Protein AF-A0A2I1F942-F1 (afdb_monomer)

Mean predicted aligned error: 14.51 Å

Radius of gyration: 28.37 Å; Cα contacts (8 Å, |Δi|>4): 87; chains: 1; bounding box: 65×57×63 Å

Sequence (140 aa):
MYGRKSKKFQWTVTRRQITLLALKSRLRTCFTFPDGTEDKHIVINREFGNDKEIICLADDEDLASVIWTQGFKVDLPIVVDTSQQPFSSWTFSQINTLFGLTADSYIDLPRFEGELAKTTNYEKILEHILDTMLIFCAIG

Secondary structure (DSSP, 8-state):
--S-----------TTT--HHHHHHHHHHHS-PPTT--GGGEEEEEEETTTTEEEE--SHHHHHHHHHHT-S-----EEEEE----GGG--HHHHHHHHT---SSGGGSPP---PPP-THHHHHHHHHHHHHHHHHHH--

Organism: NCBI:txid588596

Foldseek 3Di:
DDDDDDDDDDDDDDPVGQWLVVVLVVVVVVDPDPPPQDSVQWWKWFQDDPVRDTHTPPTSVSRSVQCVVPPDDDDTPIDIGGDDDPPVPDDPVSVCVVVVNPAPDPVRDDDDPDDDDPCVVVVVVVVVVVVVVVVVVVVD

Structure (mmCIF, N/CA/C/O backbone):
data_AF-A0A2I1F942-F1
#
_entry.id   AF-A0A2I1F942-F1
#
loop_
_atom_site.group_PDB
_atom_site.id
_atom_site.type_symbol
_atom_site.label_atom_id
_atom_site.label_alt_id
_atom_site.label_comp_id
_atom_site.label_asym_id
_atom_site.label_entity_id
_atom_site.label_seq_id
_atom_site.pdbx_PDB_ins_code
_atom_site.Cartn_x
_atom_site.Cartn_y
_atom_site.Cartn_z
_atom_site.occupancy
_atom_site.B_iso_or_equiv
_atom_site.auth_seq_id
_atom_site.auth_comp_id
_atom_site.auth_asym_id
_atom_site.auth_atom_id
_atom_site.pdbx_PDB_model_num
ATOM 1 N N . MET A 1 1 ? -1.065 -3.316 -11.233 1.00 44.72 1 MET A N 1
ATOM 2 C CA . MET A 1 1 ? -1.691 -2.019 -11.589 1.00 44.72 1 MET A CA 1
ATOM 3 C C . MET A 1 1 ? -1.575 -1.065 -10.410 1.00 44.72 1 MET A C 1
ATOM 5 O O . MET A 1 1 ? -2.278 -1.261 -9.420 1.00 44.72 1 MET A O 1
ATOM 9 N N . TYR A 1 2 ? -0.658 -0.101 -10.511 1.00 50.22 2 TYR A N 1
ATOM 10 C CA . TYR A 1 2 ? -0.448 0.969 -9.531 1.00 50.22 2 TYR A CA 1
ATOM 11 C C . TYR A 1 2 ? -1.500 2.075 -9.718 1.00 50.22 2 TYR A C 1
ATOM 13 O O . TYR A 1 2 ? -1.848 2.397 -10.850 1.00 50.22 2 TYR A O 1
ATOM 21 N N . GLY A 1 3 ? -2.040 2.610 -8.619 1.00 60.09 3 GLY A N 1
ATOM 22 C CA . GLY A 1 3 ? -3.082 3.646 -8.621 1.00 60.09 3 GLY A CA 1
ATOM 23 C C . GLY A 1 3 ? -3.967 3.590 -7.370 1.00 60.09 3 GLY A C 1
ATOM 24 O O . GLY A 1 3 ? -4.091 2.532 -6.749 1.00 60.09 3 GLY A O 1
ATOM 25 N N . ARG A 1 4 ? -4.587 4.720 -6.991 1.00 71.00 4 ARG A N 1
ATOM 26 C CA . ARG A 1 4 ? -5.497 4.797 -5.831 1.00 71.00 4 ARG A CA 1
ATOM 27 C C . ARG A 1 4 ? -6.715 3.906 -6.086 1.00 71.00 4 ARG A C 1
ATOM 29 O O . ARG A 1 4 ? -7.461 4.126 -7.036 1.00 71.00 4 ARG A O 1
ATOM 36 N N . LYS A 1 5 ? -6.924 2.905 -5.229 1.00 76.62 5 LYS A N 1
ATOM 37 C CA . LYS A 1 5 ? -8.103 2.029 -5.252 1.00 76.62 5 LYS A CA 1
ATOM 38 C C . LYS A 1 5 ? -8.959 2.307 -4.027 1.00 76.62 5 LYS A C 1
ATOM 40 O O . LYS A 1 5 ? -8.431 2.493 -2.936 1.00 76.62 5 LYS A O 1
ATOM 45 N N . SER A 1 6 ? -10.275 2.309 -4.198 1.00 79.25 6 SER A N 1
ATOM 46 C CA . SER A 1 6 ? -11.230 2.468 -3.104 1.00 79.25 6 SER A CA 1
ATOM 47 C C . SER A 1 6 ? -12.140 1.246 -3.018 1.00 79.25 6 SER A C 1
ATOM 49 O O . SER A 1 6 ? -12.536 0.664 -4.028 1.00 79.25 6 SER A O 1
ATOM 51 N N . LYS A 1 7 ? -12.454 0.827 -1.791 1.00 83.31 7 LYS A N 1
ATOM 52 C CA . LYS A 1 7 ? -13.414 -0.245 -1.520 1.00 83.31 7 LYS A CA 1
ATOM 53 C C . LYS A 1 7 ? -14.094 0.024 -0.190 1.00 83.31 7 LYS A C 1
ATOM 55 O O . LYS A 1 7 ? -13.439 0.408 0.774 1.00 83.31 7 LYS A O 1
ATOM 60 N N . LYS A 1 8 ? -15.406 -0.193 -0.142 1.00 85.19 8 LYS A N 1
ATOM 61 C CA . LYS A 1 8 ? -16.170 -0.163 1.107 1.00 85.19 8 LYS A CA 1
ATOM 62 C C . LYS A 1 8 ? -16.135 -1.549 1.736 1.00 85.19 8 LYS A C 1
ATOM 64 O O . LYS A 1 8 ? -16.272 -2.550 1.034 1.00 85.19 8 LYS A O 1
ATOM 69 N N . PHE A 1 9 ? -15.959 -1.606 3.046 1.00 84.12 9 PHE A N 1
ATOM 70 C CA . PHE A 1 9 ? -16.014 -2.849 3.801 1.00 84.12 9 PHE A CA 1
ATOM 71 C C . PHE A 1 9 ? -16.676 -2.608 5.151 1.00 84.12 9 PHE A C 1
ATOM 73 O O . PHE A 1 9 ? -16.783 -1.476 5.613 1.00 84.12 9 PHE A O 1
ATOM 80 N N . GLN A 1 10 ? -17.119 -3.694 5.772 1.00 85.19 10 GLN A N 1
ATOM 81 C CA . GLN A 1 10 ? -17.584 -3.693 7.150 1.00 85.19 10 GLN A CA 1
ATOM 82 C C . GLN A 1 10 ? -16.641 -4.542 7.995 1.00 85.19 10 GLN A C 1
ATOM 84 O O . GLN A 1 10 ? -16.149 -5.593 7.552 1.00 85.19 10 GLN A O 1
ATOM 89 N N . TRP A 1 11 ? -16.383 -4.061 9.204 1.00 85.25 11 TRP A N 1
ATOM 90 C CA . TRP A 1 11 ? -15.549 -4.722 10.191 1.00 85.25 11 TRP A CA 1
ATOM 91 C C . TRP A 1 11 ? -16.211 -4.589 11.557 1.00 85.25 11 TRP A C 1
ATOM 93 O O . TRP A 1 11 ? -16.436 -3.484 12.043 1.00 85.25 11 TRP A O 1
ATOM 103 N N . THR A 1 12 ? -16.577 -5.727 12.137 1.00 85.12 12 THR A N 1
ATOM 104 C CA . THR A 1 12 ? -17.171 -5.803 13.470 1.00 85.12 12 THR A CA 1
ATOM 105 C C . THR A 1 12 ? -16.077 -6.143 14.462 1.00 85.12 12 THR A C 1
ATOM 107 O O . THR A 1 12 ? -15.334 -7.102 14.262 1.00 85.12 12 THR A O 1
ATOM 110 N N . VAL A 1 13 ? -15.991 -5.359 15.530 1.00 81.69 13 VAL A N 1
ATOM 111 C CA . VAL A 1 13 ? -14.949 -5.476 16.547 1.00 81.69 13 VAL A CA 1
ATOM 112 C C . VAL A 1 13 ? -15.538 -5.348 17.939 1.00 81.69 13 VAL A C 1
ATOM 114 O O . VAL A 1 13 ? -16.528 -4.650 18.151 1.00 81.69 13 VAL A O 1
ATOM 117 N N . THR A 1 14 ? -14.904 -6.011 18.900 1.00 81.69 14 THR A N 1
ATOM 118 C CA . THR A 1 14 ? -15.161 -5.795 20.325 1.00 81.69 14 THR A CA 1
ATOM 119 C C . THR A 1 14 ? -14.022 -4.984 20.933 1.00 81.69 14 THR A C 1
ATOM 121 O O . THR A 1 14 ? -12.912 -4.970 20.404 1.00 81.69 14 THR A O 1
ATOM 124 N N . ARG A 1 15 ? -14.258 -4.342 22.083 1.00 71.62 15 ARG A N 1
ATOM 125 C CA . ARG A 1 15 ? -13.259 -3.489 22.754 1.00 71.62 15 ARG A CA 1
ATOM 126 C C . ARG A 1 15 ? -11.921 -4.168 23.041 1.00 71.62 15 ARG A C 1
ATOM 128 O O . ARG A 1 15 ? -10.910 -3.490 23.100 1.00 71.62 15 ARG A O 1
ATOM 135 N N . ARG A 1 16 ? -11.905 -5.493 23.186 1.00 74.88 16 ARG A N 1
ATOM 136 C CA . ARG A 1 16 ? -10.679 -6.270 23.431 1.00 74.88 16 ARG A CA 1
ATOM 137 C C . ARG A 1 16 ? -9.969 -6.735 22.157 1.00 74.88 16 ARG A C 1
ATOM 139 O O . ARG A 1 16 ? -8.888 -7.296 22.252 1.00 74.88 16 ARG A O 1
ATOM 146 N N . GLN A 1 17 ? -10.592 -6.572 20.993 1.00 77.81 17 GLN A N 1
ATOM 147 C CA . GLN A 1 17 ? -10.129 -7.127 19.715 1.00 77.81 17 GLN A CA 1
ATOM 148 C C . GLN A 1 17 ? -9.760 -6.045 18.690 1.00 77.81 17 GLN A C 1
ATOM 150 O O . GLN A 1 17 ? -9.418 -6.376 17.557 1.00 77.81 17 GLN A O 1
ATOM 155 N N . ILE A 1 18 ? -9.846 -4.765 19.062 1.00 85.94 18 ILE A N 1
ATOM 156 C CA . ILE A 1 18 ? -9.393 -3.661 18.214 1.00 85.94 18 ILE A CA 1
ATOM 157 C C . ILE A 1 18 ? -7.875 -3.594 18.297 1.00 85.94 18 ILE A C 1
ATOM 159 O O . ILE A 1 18 ? -7.332 -3.101 19.277 1.00 85.94 18 ILE A O 1
ATOM 163 N N . THR A 1 19 ? -7.217 -4.106 17.261 1.00 91.00 19 THR A N 1
ATOM 164 C CA . THR A 1 19 ? -5.780 -3.939 17.046 1.00 91.00 19 THR A CA 1
ATOM 165 C C . THR A 1 19 ? -5.518 -3.555 15.594 1.00 91.00 19 THR A C 1
ATOM 167 O O . THR A 1 19 ? -6.264 -3.948 14.683 1.00 91.00 19 THR A O 1
ATOM 170 N N . LEU A 1 20 ? -4.434 -2.820 15.348 1.00 90.75 20 LEU A N 1
ATOM 171 C CA . LEU A 1 20 ? -3.967 -2.501 14.001 1.00 90.75 20 LEU A CA 1
ATOM 172 C C . LEU A 1 20 ? -3.675 -3.773 13.209 1.00 90.75 20 LEU A C 1
ATOM 174 O O . LEU A 1 20 ? -3.974 -3.829 12.020 1.00 90.75 20 LEU A O 1
ATOM 178 N N . LEU A 1 21 ? -3.153 -4.817 13.856 1.00 91.31 21 LEU A N 1
ATOM 179 C CA . LEU A 1 21 ? -2.898 -6.106 13.212 1.00 91.31 21 LEU A CA 1
ATOM 180 C C . LEU A 1 21 ? -4.190 -6.742 12.673 1.00 91.31 21 LEU A C 1
ATOM 182 O O . LEU A 1 21 ? -4.227 -7.222 11.535 1.00 91.31 21 LEU A O 1
ATOM 186 N N . ALA A 1 22 ? -5.268 -6.716 13.462 1.00 91.25 22 ALA A N 1
ATOM 187 C CA . ALA A 1 22 ? -6.564 -7.237 13.041 1.00 91.25 22 ALA A CA 1
ATOM 188 C C . ALA A 1 22 ? -7.157 -6.410 11.887 1.00 91.25 22 ALA A C 1
ATOM 190 O O . ALA A 1 22 ? -7.685 -6.979 10.926 1.00 91.25 22 ALA A O 1
ATOM 191 N N . LEU A 1 23 ? -7.006 -5.080 11.927 1.00 90.19 23 LEU A N 1
ATOM 192 C CA . LEU A 1 23 ? -7.423 -4.202 10.833 1.00 90.19 23 LEU A CA 1
ATOM 193 C C . LEU A 1 23 ? -6.609 -4.457 9.554 1.00 90.19 23 LEU A C 1
ATOM 195 O O . LEU A 1 23 ? -7.197 -4.626 8.487 1.00 90.19 23 LEU A O 1
ATOM 199 N N . LYS A 1 24 ? -5.277 -4.567 9.642 1.00 89.94 24 LYS A N 1
ATOM 200 C CA . LYS A 1 24 ? -4.394 -4.909 8.508 1.00 89.94 24 LYS A CA 1
ATOM 201 C C . LYS A 1 24 ? -4.768 -6.258 7.898 1.00 89.94 24 LYS A C 1
ATOM 203 O O . LYS A 1 24 ? -4.915 -6.364 6.680 1.00 89.94 24 LYS A O 1
ATOM 208 N N . SER A 1 25 ? -5.035 -7.257 8.737 1.00 90.00 25 SER A N 1
ATOM 209 C CA . SER A 1 25 ? -5.524 -8.568 8.295 1.00 90.00 25 SER A CA 1
ATOM 210 C C . SER A 1 25 ? -6.850 -8.448 7.542 1.00 90.00 25 SER A C 1
ATOM 212 O O . SER A 1 25 ? -7.008 -9.013 6.458 1.00 90.00 25 SER A O 1
ATOM 214 N N . ARG A 1 26 ? -7.794 -7.643 8.049 1.00 89.69 26 ARG A N 1
ATOM 215 C CA . ARG A 1 26 ? -9.062 -7.377 7.357 1.00 89.69 26 ARG A CA 1
ATOM 216 C C . ARG A 1 26 ? -8.842 -6.674 6.017 1.00 89.69 26 ARG A C 1
ATOM 218 O O . ARG A 1 26 ? -9.446 -7.081 5.024 1.00 89.69 26 ARG A O 1
ATOM 225 N N . LEU A 1 27 ? -7.962 -5.677 5.957 1.00 88.56 27 LEU A N 1
ATOM 226 C CA . LEU A 1 27 ? -7.624 -4.965 4.723 1.00 88.56 27 LEU A CA 1
ATOM 227 C C . LEU A 1 27 ? -7.060 -5.912 3.657 1.00 88.56 27 LEU A C 1
ATOM 229 O O . LEU A 1 27 ? -7.460 -5.801 2.500 1.00 88.56 27 LEU A O 1
ATOM 233 N N . ARG A 1 28 ? -6.233 -6.897 4.028 1.00 88.06 28 ARG A N 1
ATOM 234 C CA . ARG A 1 28 ? -5.729 -7.929 3.099 1.00 88.06 28 ARG A CA 1
ATOM 235 C C . ARG A 1 28 ? -6.827 -8.813 2.506 1.00 88.06 28 ARG A C 1
ATOM 237 O O . ARG A 1 28 ? -6.697 -9.265 1.377 1.00 88.06 28 ARG A O 1
ATOM 244 N N . THR A 1 29 ? -7.938 -9.022 3.217 1.00 89.44 29 THR A N 1
ATOM 245 C CA . THR A 1 29 ? -9.113 -9.710 2.637 1.00 89.44 29 THR A CA 1
ATOM 246 C C . THR A 1 29 ? -9.893 -8.823 1.662 1.00 89.44 29 THR A C 1
ATOM 248 O O . THR A 1 29 ? -10.611 -9.310 0.790 1.00 89.44 29 THR A O 1
ATOM 251 N N . CYS A 1 30 ? -9.767 -7.502 1.804 1.00 86.50 30 CYS A N 1
ATOM 252 C CA . CYS A 1 30 ? -10.477 -6.527 0.987 1.00 86.50 30 CYS A CA 1
ATOM 253 C C . CYS A 1 30 ? -9.687 -6.127 -0.267 1.00 86.50 30 CYS A C 1
ATOM 255 O O . CYS A 1 30 ? -10.308 -5.910 -1.313 1.00 86.50 30 CYS A O 1
ATOM 257 N N . PHE A 1 31 ? -8.359 -6.047 -0.171 1.00 84.50 31 PHE A N 1
ATOM 258 C CA . PHE A 1 31 ? -7.453 -5.553 -1.204 1.00 84.50 31 PHE A CA 1
ATOM 259 C C . PHE A 1 31 ? -6.335 -6.555 -1.495 1.00 84.50 31 PHE A C 1
ATOM 261 O O . PHE A 1 31 ? -5.764 -7.149 -0.586 1.00 84.50 31 PHE A O 1
ATOM 268 N N . THR A 1 32 ? -5.971 -6.680 -2.770 1.00 84.81 32 THR A N 1
ATOM 269 C CA . THR A 1 32 ? -4.782 -7.431 -3.185 1.00 84.81 32 THR A CA 1
ATOM 270 C C . THR A 1 32 ? -3.548 -6.551 -3.015 1.00 84.81 32 THR A C 1
ATOM 272 O O . THR A 1 32 ? -3.367 -5.589 -3.765 1.00 84.81 32 THR A O 1
ATOM 275 N N . PHE A 1 33 ? -2.715 -6.879 -2.031 1.00 81.56 33 PHE A N 1
ATOM 276 C CA . PHE A 1 33 ? -1.389 -6.286 -1.862 1.00 81.56 33 PHE A CA 1
ATOM 277 C C . PHE A 1 33 ? -0.363 -7.036 -2.725 1.00 81.56 33 PHE A C 1
ATOM 279 O O . PHE A 1 33 ? -0.570 -8.220 -2.999 1.00 81.56 33 PHE A O 1
ATOM 286 N N . PRO A 1 34 ? 0.727 -6.379 -3.160 1.00 74.94 34 PRO A N 1
ATOM 287 C CA . PRO A 1 34 ? 1.854 -7.065 -3.782 1.00 74.94 34 PRO A CA 1
ATOM 288 C C . PRO A 1 34 ? 2.397 -8.178 -2.885 1.00 74.94 34 PRO A C 1
ATOM 290 O O . PRO A 1 34 ? 2.393 -8.051 -1.653 1.00 74.94 34 PRO A O 1
ATOM 293 N N . ASP A 1 35 ? 2.875 -9.248 -3.510 1.00 71.12 35 ASP A N 1
ATOM 294 C CA . ASP A 1 35 ? 3.407 -10.390 -2.780 1.00 71.12 35 ASP A CA 1
ATOM 295 C C . ASP A 1 35 ? 4.629 -9.990 -1.935 1.00 71.12 35 ASP A C 1
ATOM 297 O O . ASP A 1 35 ? 5.435 -9.144 -2.335 1.00 71.12 35 ASP A O 1
ATOM 301 N N . GLY A 1 36 ? 4.715 -10.531 -0.719 1.00 76.06 36 GLY A N 1
ATOM 302 C CA . GLY A 1 36 ? 5.749 -10.161 0.256 1.00 76.06 36 GLY A CA 1
ATOM 303 C C . GLY A 1 36 ? 5.578 -8.793 0.938 1.00 76.06 36 GLY A C 1
ATOM 304 O O . GLY A 1 36 ? 6.475 -8.368 1.663 1.00 76.06 36 GLY A O 1
ATOM 305 N N . THR A 1 37 ? 4.452 -8.087 0.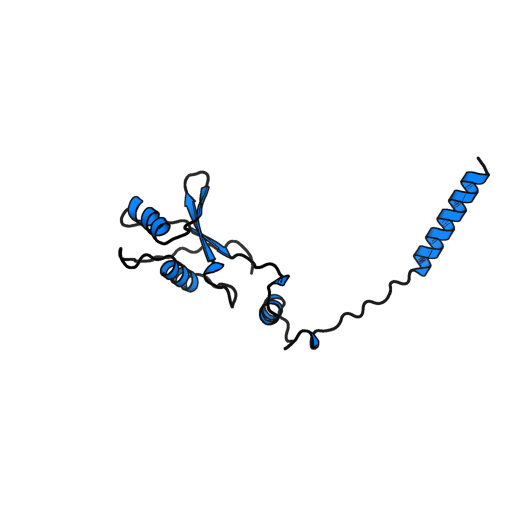762 1.00 82.75 37 THR A N 1
ATOM 306 C CA . THR A 1 37 ? 4.185 -6.865 1.550 1.00 82.75 37 THR A CA 1
ATOM 307 C C . 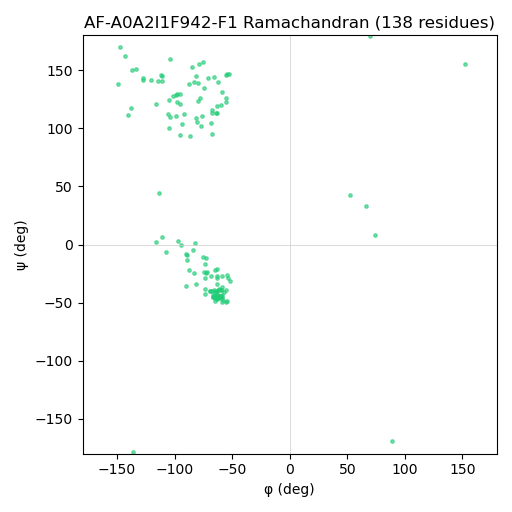THR A 1 37 ? 4.085 -7.227 3.031 1.00 82.75 37 THR A C 1
ATOM 309 O O . THR A 1 37 ? 3.123 -7.887 3.422 1.00 82.75 37 THR A O 1
ATOM 312 N N . GLU A 1 38 ? 5.025 -6.781 3.862 1.00 84.31 38 GLU A N 1
ATOM 313 C CA . GLU A 1 38 ? 4.964 -6.950 5.321 1.00 84.31 38 GLU A CA 1
ATOM 314 C C . GLU A 1 38 ? 4.028 -5.929 5.990 1.00 84.31 38 GLU A C 1
ATOM 316 O O . GLU A 1 38 ? 3.825 -4.821 5.491 1.00 84.31 38 GLU A O 1
ATOM 321 N N . ASP A 1 39 ? 3.498 -6.257 7.171 1.00 85.75 39 ASP A N 1
ATOM 322 C CA . ASP A 1 39 ? 2.573 -5.377 7.901 1.00 85.75 39 ASP A CA 1
ATOM 323 C C . ASP A 1 39 ? 3.203 -4.047 8.332 1.00 85.75 39 ASP A C 1
ATOM 325 O O . ASP A 1 39 ? 2.494 -3.044 8.432 1.00 85.75 39 ASP A O 1
ATOM 329 N N . LYS A 1 40 ? 4.526 -4.002 8.536 1.00 84.00 40 LYS A N 1
ATOM 330 C CA . LYS A 1 40 ? 5.263 -2.760 8.832 1.00 84.00 40 LYS A CA 1
ATOM 331 C C . LYS A 1 40 ? 5.234 -1.759 7.671 1.00 84.00 40 LYS A C 1
ATOM 333 O O . LYS A 1 40 ? 5.421 -0.569 7.885 1.00 84.00 40 LYS A O 1
ATOM 338 N N . HIS A 1 41 ? 4.985 -2.234 6.450 1.00 83.44 41 HIS A N 1
ATOM 339 C CA . HIS A 1 41 ? 4.885 -1.395 5.256 1.00 83.44 41 HIS A CA 1
ATOM 340 C C . HIS A 1 41 ? 3.463 -0.909 4.980 1.00 83.44 41 HIS A C 1
ATOM 342 O O . HIS A 1 41 ? 3.288 -0.080 4.092 1.00 83.44 41 HIS A O 1
ATOM 348 N N . ILE A 1 42 ? 2.470 -1.411 5.722 1.00 86.38 42 ILE A N 1
ATOM 349 C CA . ILE A 1 42 ? 1.077 -0.975 5.643 1.00 86.38 42 ILE A CA 1
ATOM 350 C C . ILE A 1 42 ? 0.867 0.109 6.698 1.00 86.38 42 ILE A C 1
ATOM 352 O O . ILE A 1 42 ? 0.749 -0.191 7.891 1.00 86.38 42 ILE A O 1
ATOM 356 N N . VAL A 1 43 ? 0.805 1.360 6.250 1.00 86.75 43 VAL A N 1
ATOM 357 C CA . VAL A 1 43 ? 0.466 2.506 7.098 1.00 86.75 43 VAL A CA 1
ATOM 358 C C . VAL A 1 43 ? -1.025 2.784 6.959 1.00 86.75 43 VAL A C 1
ATOM 360 O O . VAL A 1 43 ? -1.553 2.829 5.847 1.00 86.75 43 VAL A O 1
ATOM 363 N N . ILE A 1 44 ? -1.713 2.910 8.092 1.00 88.19 44 ILE A N 1
ATOM 364 C CA . ILE A 1 44 ? -3.150 3.176 8.143 1.00 88.19 44 ILE A CA 1
ATOM 365 C C . ILE A 1 44 ? -3.319 4.626 8.560 1.00 88.19 44 ILE A C 1
ATOM 367 O O . ILE A 1 44 ? -3.029 4.989 9.696 1.00 88.19 44 ILE A O 1
ATOM 371 N N . ASN A 1 45 ? -3.818 5.432 7.634 1.00 86.88 45 ASN A N 1
ATOM 372 C CA . ASN A 1 45 ? -4.101 6.830 7.876 1.00 86.88 45 ASN A CA 1
ATOM 373 C C . ASN A 1 45 ? -5.606 7.083 7.846 1.00 86.88 45 ASN A C 1
ATOM 375 O O . ASN A 1 45 ? -6.338 6.478 7.061 1.00 86.88 45 ASN A O 1
ATOM 379 N N . ARG A 1 46 ? -6.060 8.015 8.674 1.00 84.81 46 ARG A N 1
ATOM 380 C CA . ARG A 1 46 ? -7.424 8.526 8.699 1.00 84.81 46 ARG A CA 1
ATOM 381 C C . ARG A 1 46 ? -7.470 9.871 7.989 1.00 84.81 46 ARG A C 1
ATOM 383 O O . ARG A 1 46 ? -6.740 10.777 8.370 1.00 84.81 46 ARG A O 1
ATOM 390 N N . GLU A 1 47 ? -8.378 10.021 7.029 1.00 83.94 47 GLU A N 1
ATOM 391 C CA . GLU A 1 47 ? -8.763 11.355 6.552 1.00 83.94 47 GLU A CA 1
ATOM 392 C C . GLU A 1 47 ? -9.739 11.988 7.564 1.00 83.94 47 GLU A C 1
ATOM 394 O O . GLU A 1 47 ? -10.754 11.385 7.933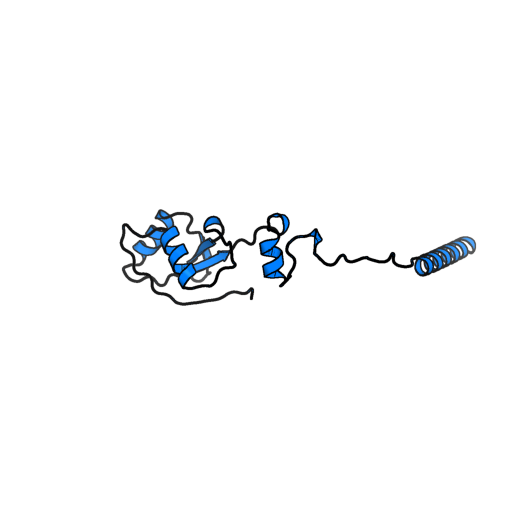 1.00 83.94 47 GLU A O 1
ATOM 399 N N . PHE A 1 48 ? -9.426 13.194 8.037 1.00 76.25 48 PHE A N 1
ATOM 400 C CA . PHE A 1 48 ? -10.216 13.941 9.012 1.00 76.25 48 PHE A CA 1
ATOM 401 C C . PHE A 1 48 ? -10.527 15.363 8.522 1.00 76.25 48 PHE A C 1
ATOM 403 O O . PHE A 1 48 ? -9.711 16.015 7.872 1.00 76.25 48 PHE A O 1
ATOM 410 N N . GLY A 1 49 ? -11.732 15.844 8.845 1.00 73.00 49 GLY A N 1
ATOM 411 C CA . GLY A 1 49 ? -12.196 17.182 8.475 1.00 73.00 49 GLY A CA 1
ATOM 412 C C . GLY A 1 49 ? -12.465 17.380 6.976 1.00 73.00 49 GLY A C 1
ATOM 413 O O . GLY A 1 49 ? -12.302 16.479 6.153 1.00 73.00 49 GLY A O 1
ATOM 414 N N . ASN A 1 50 ? -12.900 18.591 6.620 1.00 72.00 50 ASN A N 1
ATOM 415 C CA . ASN A 1 50 ? -13.163 18.972 5.225 1.00 72.00 50 ASN A CA 1
ATOM 416 C C . ASN A 1 50 ? -11.870 19.172 4.422 1.00 72.00 50 ASN A C 1
ATOM 418 O O . ASN A 1 50 ? -11.867 18.981 3.206 1.00 72.00 50 ASN A O 1
ATOM 422 N N . ASP A 1 51 ? -10.777 19.478 5.120 1.00 75.94 51 ASP A N 1
ATOM 423 C CA . ASP A 1 51 ? -9.456 19.709 4.534 1.00 75.94 51 ASP A CA 1
ATOM 424 C C . ASP A 1 51 ? -8.702 18.398 4.250 1.00 75.94 51 ASP A C 1
ATOM 426 O O . ASP A 1 51 ? -7.590 18.426 3.726 1.00 75.94 51 ASP A O 1
ATOM 430 N N . LYS A 1 52 ? -9.328 17.242 4.541 1.00 73.75 52 LYS A N 1
ATOM 431 C CA . LYS A 1 52 ? -8.766 15.892 4.359 1.00 73.75 52 LYS A CA 1
ATOM 432 C C . LYS A 1 52 ? -7.398 15.750 5.018 1.00 73.75 52 LYS A C 1
ATOM 434 O O . LYS A 1 52 ? -6.481 15.163 4.444 1.00 73.75 52 LYS A O 1
ATOM 439 N N . GLU A 1 53 ? -7.272 16.295 6.221 1.00 79.81 53 GLU A N 1
ATOM 440 C CA . GLU A 1 53 ? -6.069 16.143 7.019 1.00 79.81 53 GLU A CA 1
ATOM 441 C C . GLU A 1 53 ? -5.828 14.652 7.269 1.00 79.81 53 GLU A C 1
ATOM 443 O O . GLU A 1 53 ? -6.748 13.906 7.611 1.00 79.81 53 GLU A O 1
ATOM 448 N N . ILE A 1 54 ? -4.599 14.205 7.026 1.00 81.44 54 ILE A N 1
ATOM 449 C CA . ILE A 1 54 ? -4.227 12.796 7.092 1.00 81.44 54 ILE A CA 1
ATOM 450 C C . ILE A 1 54 ? -3.562 12.552 8.446 1.00 81.44 54 ILE A C 1
ATOM 452 O O . ILE A 1 54 ? -2.450 13.015 8.687 1.00 81.44 54 ILE A O 1
ATOM 456 N N . ILE A 1 55 ? -4.243 11.811 9.319 1.00 84.06 55 ILE A N 1
ATOM 457 C CA . ILE A 1 55 ? -3.752 11.448 10.654 1.00 84.06 55 ILE A CA 1
ATOM 458 C C . ILE A 1 55 ? -3.316 9.984 10.638 1.00 84.06 55 ILE A C 1
ATOM 460 O O . ILE A 1 55 ? -4.111 9.103 10.307 1.00 84.06 55 ILE A O 1
ATOM 464 N N . CYS A 1 56 ? -2.068 9.714 11.009 1.00 87.19 56 CYS A N 1
ATOM 465 C CA . CYS A 1 56 ? -1.554 8.350 11.114 1.00 87.19 56 CYS A CA 1
ATOM 466 C C . CYS A 1 56 ? -2.100 7.656 12.366 1.00 87.19 56 CYS A C 1
ATOM 468 O O . CYS A 1 56 ? -2.098 8.245 13.443 1.00 87.19 56 CYS A O 1
ATOM 470 N N . LEU A 1 57 ? -2.548 6.407 12.220 1.00 89.88 57 LEU A N 1
ATOM 471 C CA . LEU A 1 57 ? -2.880 5.527 13.340 1.00 89.88 57 LEU A CA 1
ATOM 472 C C . LEU A 1 57 ? -1.653 4.658 13.623 1.00 89.88 57 LEU A C 1
ATOM 474 O O . LEU A 1 57 ? -1.435 3.647 12.945 1.00 89.88 57 LEU A O 1
ATOM 478 N N . ALA A 1 58 ? -0.812 5.104 14.557 1.00 89.50 58 ALA A N 1
ATOM 479 C CA . ALA A 1 58 ? 0.493 4.505 14.806 1.00 89.50 58 ALA A CA 1
ATOM 480 C C . ALA A 1 58 ? 0.394 3.260 15.696 1.00 89.50 58 ALA A C 1
ATOM 482 O O . ALA A 1 58 ? 1.138 2.298 15.481 1.00 89.50 58 ALA A O 1
ATOM 483 N N . ASP A 1 59 ? -0.545 3.257 16.643 1.00 91.38 59 ASP A N 1
ATOM 484 C CA . ASP A 1 59 ? -0.770 2.149 17.567 1.00 91.38 59 ASP A CA 1
ATOM 485 C C . ASP A 1 59 ? -2.259 1.792 17.775 1.00 91.38 59 ASP A C 1
ATOM 487 O O . ASP A 1 59 ? -3.175 2.319 17.133 1.00 91.38 59 ASP A O 1
ATOM 491 N N . ASP A 1 60 ? -2.493 0.796 18.633 1.00 91.62 60 ASP A N 1
ATOM 492 C CA . ASP A 1 60 ? -3.831 0.293 18.947 1.00 91.62 60 ASP A CA 1
ATOM 493 C C . ASP A 1 60 ? -4.671 1.314 19.740 1.00 91.62 60 ASP A C 1
ATOM 495 O O . ASP A 1 60 ? -5.901 1.299 19.631 1.00 91.62 60 ASP A O 1
ATOM 499 N N . GLU A 1 61 ? -4.033 2.208 20.502 1.00 89.44 61 GLU A N 1
ATOM 500 C CA . GLU A 1 61 ? -4.709 3.254 21.276 1.00 89.44 61 GLU A CA 1
ATOM 501 C C . GLU A 1 61 ? -5.214 4.360 20.344 1.00 89.44 61 GLU A C 1
ATOM 503 O O . GLU A 1 61 ? -6.377 4.763 20.443 1.00 89.44 61 GLU A O 1
ATOM 508 N N . ASP A 1 62 ? -4.407 4.765 19.358 1.00 88.81 62 ASP A N 1
ATOM 509 C CA . ASP A 1 62 ? -4.828 5.681 18.294 1.00 88.81 62 ASP A CA 1
ATOM 510 C C . ASP A 1 62 ? -6.070 5.142 17.575 1.00 88.81 62 ASP A C 1
ATOM 512 O O . ASP A 1 62 ? -7.081 5.840 17.432 1.00 88.81 62 ASP A O 1
ATOM 516 N N . LEU A 1 63 ? -6.035 3.868 17.166 1.00 88.44 63 LEU A N 1
ATOM 517 C CA . LEU A 1 63 ? -7.160 3.216 16.497 1.00 88.44 63 LEU A CA 1
ATOM 518 C C . LEU A 1 63 ? -8.402 3.155 17.398 1.00 88.44 63 LEU A C 1
ATOM 520 O O . LEU A 1 63 ? -9.518 3.435 16.942 1.00 88.44 63 LEU A O 1
ATOM 524 N N . ALA A 1 64 ? -8.226 2.792 18.670 1.00 87.06 64 ALA A N 1
ATOM 525 C CA . ALA A 1 64 ? -9.312 2.737 19.635 1.00 87.06 64 ALA A CA 1
ATOM 526 C C . ALA A 1 64 ? -9.941 4.122 19.839 1.00 87.06 64 ALA A C 1
ATOM 528 O O . ALA A 1 64 ? -11.166 4.247 19.777 1.00 87.06 64 ALA A O 1
ATOM 529 N N . SER A 1 65 ? -9.134 5.169 20.012 1.00 84.69 65 SER A N 1
ATOM 530 C CA . SER A 1 65 ? -9.614 6.539 20.221 1.00 84.69 65 SER A CA 1
ATOM 531 C C . SER A 1 65 ? -10.527 7.009 19.080 1.00 84.69 65 SER A C 1
ATOM 533 O O . SER A 1 65 ? -11.597 7.579 19.315 1.00 84.69 65 SER A O 1
ATOM 535 N N . VAL A 1 66 ? -10.175 6.677 17.835 1.00 82.50 66 VAL A N 1
ATOM 536 C CA . VAL A 1 66 ? -10.962 7.017 16.644 1.00 82.50 66 VAL A CA 1
ATOM 537 C C . VAL A 1 66 ? -12.296 6.279 16.616 1.00 82.50 66 VAL A C 1
ATOM 539 O O . VAL A 1 66 ? -13.331 6.885 16.338 1.00 82.50 66 VAL A O 1
ATOM 542 N N . ILE A 1 67 ? -12.288 4.977 16.905 1.00 81.31 67 ILE A N 1
ATOM 543 C CA . ILE A 1 67 ? -13.503 4.157 16.859 1.00 81.31 67 ILE A CA 1
ATOM 544 C C . ILE A 1 67 ? -14.463 4.556 17.987 1.00 81.31 67 ILE A C 1
ATOM 546 O O . ILE A 1 67 ? -15.670 4.649 17.770 1.00 81.31 67 ILE A O 1
ATOM 550 N N . TRP A 1 68 ? -13.945 4.836 19.184 1.00 75.06 68 TRP A N 1
ATOM 551 C CA . TRP A 1 68 ? -14.781 5.068 20.363 1.00 75.06 68 TRP A CA 1
ATOM 552 C C . TRP A 1 68 ? -15.327 6.488 20.484 1.00 75.06 68 TRP A C 1
ATOM 554 O O . TRP A 1 68 ? -16.390 6.670 21.077 1.00 75.06 68 TRP A O 1
ATOM 564 N N . THR A 1 69 ? -14.671 7.487 19.893 1.00 72.88 69 THR A N 1
ATOM 565 C CA . THR A 1 69 ? -15.171 8.873 19.907 1.00 72.88 69 THR A CA 1
ATOM 566 C C . THR A 1 69 ? -16.368 9.101 18.979 1.00 72.88 69 THR A C 1
ATOM 568 O O . THR A 1 69 ? -17.082 10.087 19.149 1.00 72.88 69 THR A O 1
ATOM 571 N N . GLN A 1 70 ? -16.629 8.201 18.023 1.00 65.75 70 GLN A N 1
ATOM 572 C CA . GLN A 1 70 ? -17.634 8.401 16.967 1.00 65.75 70 GLN A CA 1
ATOM 573 C C . GLN A 1 70 ? -18.878 7.491 17.059 1.00 65.75 70 GLN A C 1
ATOM 575 O O . GLN A 1 70 ? -19.749 7.555 16.192 1.00 65.75 70 GLN A O 1
ATOM 580 N N . GLY A 1 71 ? -19.022 6.699 18.129 1.00 64.69 71 GLY A N 1
ATOM 581 C CA . GLY A 1 71 ? -20.208 5.867 18.388 1.00 64.69 71 GLY A CA 1
ATOM 582 C C . GLY A 1 71 ? -20.152 4.462 17.770 1.00 64.69 71 GLY A C 1
ATOM 583 O O . GLY A 1 71 ? -19.116 3.996 17.314 1.00 64.69 71 GLY A O 1
ATOM 584 N N . PHE A 1 72 ? -21.280 3.741 17.774 1.00 59.09 72 PHE A N 1
ATOM 585 C CA . PHE A 1 72 ? -21.331 2.310 17.410 1.00 59.09 72 PHE A CA 1
ATOM 586 C C . PHE A 1 72 ? -21.157 2.013 15.909 1.00 59.09 72 PHE A C 1
ATOM 588 O O . PHE A 1 72 ? -20.993 0.852 15.529 1.00 59.09 72 PHE A O 1
ATOM 595 N N . LYS A 1 73 ? -21.214 3.034 15.044 1.00 64.69 73 LYS A N 1
ATOM 596 C CA . LYS A 1 73 ? -21.042 2.904 13.594 1.00 64.69 73 LYS A CA 1
ATOM 597 C C . LYS A 1 73 ? -20.231 4.085 13.074 1.00 64.69 73 LYS A C 1
ATOM 599 O O . LYS A 1 73 ? -20.726 5.206 13.052 1.00 64.69 73 LYS A O 1
ATOM 604 N N . VAL A 1 74 ? -19.008 3.801 12.639 1.00 64.75 74 VAL A N 1
ATOM 605 C CA . VAL A 1 74 ? -18.052 4.801 12.158 1.00 64.75 74 VAL A CA 1
ATOM 606 C C . VAL A 1 74 ? -17.760 4.549 10.685 1.00 64.75 74 VAL A C 1
ATOM 608 O O . VAL A 1 74 ? -17.276 3.476 10.324 1.00 64.75 74 VAL A O 1
ATOM 611 N N . ASP A 1 75 ? -18.044 5.538 9.839 1.00 67.62 75 ASP A N 1
ATOM 612 C CA . ASP A 1 75 ? -17.505 5.572 8.482 1.00 67.62 75 ASP A CA 1
ATOM 613 C C . ASP A 1 75 ? -16.077 6.117 8.567 1.00 67.62 75 ASP A C 1
ATOM 615 O O . ASP A 1 75 ? -15.865 7.304 8.812 1.00 67.62 75 ASP A O 1
ATOM 619 N N . LEU A 1 76 ? -15.090 5.230 8.418 1.00 69.56 76 LEU A N 1
ATOM 620 C CA . LEU A 1 76 ? -13.677 5.577 8.531 1.00 69.56 76 LEU A CA 1
ATOM 621 C C . LEU A 1 76 ? -13.038 5.616 7.134 1.00 69.56 76 LEU A C 1
ATOM 623 O O . LEU A 1 76 ? -12.728 4.554 6.582 1.00 69.56 76 LEU A O 1
ATOM 627 N N . PRO A 1 77 ? -12.852 6.803 6.525 1.00 71.06 77 PRO A N 1
ATOM 62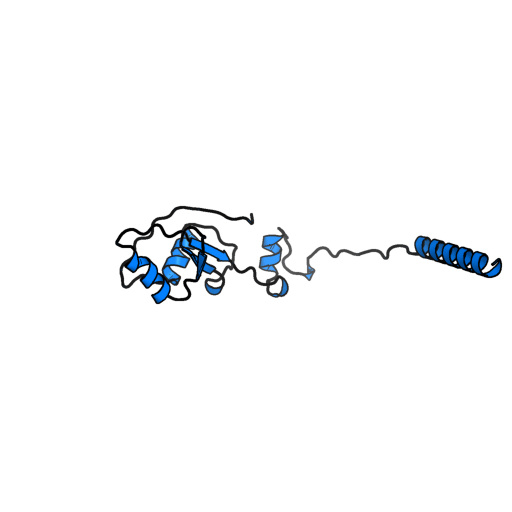8 C CA . PRO A 1 77 ? -12.073 6.922 5.303 1.00 71.06 77 PRO A CA 1
ATOM 629 C C . PRO A 1 77 ? -10.607 6.645 5.638 1.00 71.06 77 PRO A C 1
ATOM 631 O O . PRO A 1 77 ? -9.923 7.455 6.263 1.00 71.06 77 PRO A O 1
ATOM 634 N N . ILE A 1 78 ? -10.154 5.455 5.249 1.00 74.44 78 ILE A N 1
ATOM 635 C CA . ILE A 1 78 ? -8.776 5.019 5.444 1.00 74.44 78 ILE A CA 1
ATOM 636 C C . ILE A 1 78 ? -8.008 5.226 4.145 1.00 74.44 78 ILE A C 1
ATOM 638 O O . ILE A 1 78 ? -8.417 4.744 3.083 1.00 74.44 78 ILE A O 1
ATOM 642 N N . VAL A 1 79 ? -6.863 5.889 4.252 1.00 76.50 79 VAL A N 1
ATOM 643 C CA . VAL A 1 79 ? -5.823 5.862 3.227 1.00 76.50 79 VAL A CA 1
ATOM 644 C C . VAL A 1 79 ? -4.790 4.840 3.671 1.00 76.50 79 VAL A C 1
ATOM 646 O O . VAL A 1 79 ? -4.271 4.905 4.784 1.00 76.50 79 VAL A O 1
ATOM 649 N N . VAL A 1 80 ? -4.561 3.844 2.818 1.00 69.62 80 VAL A N 1
ATOM 650 C CA . VAL A 1 80 ? -3.541 2.825 3.047 1.00 69.62 80 VAL A CA 1
ATOM 651 C C . VAL A 1 80 ? -2.366 3.148 2.151 1.00 69.62 80 VAL A C 1
ATOM 653 O O . VAL A 1 80 ? -2.456 2.976 0.934 1.00 69.62 80 VAL A O 1
ATOM 656 N N . ASP A 1 81 ? -1.274 3.578 2.765 1.00 70.94 81 AS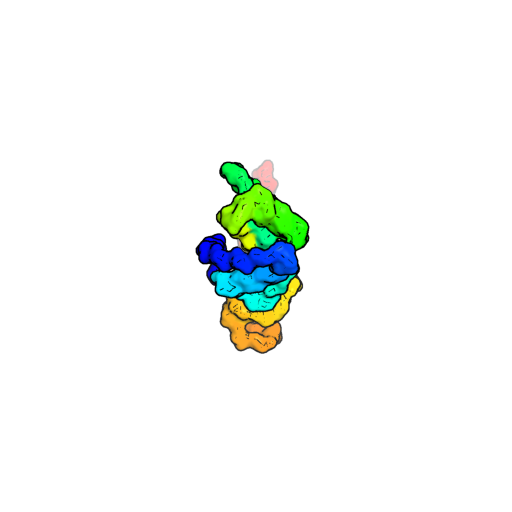P A N 1
ATOM 657 C CA . ASP A 1 81 ? -0.022 3.792 2.061 1.00 70.94 81 ASP A CA 1
ATOM 658 C C . ASP A 1 81 ? 0.837 2.541 2.206 1.00 70.94 81 ASP A C 1
ATOM 660 O O . ASP A 1 81 ? 1.158 2.091 3.309 1.00 70.94 81 ASP A O 1
ATOM 664 N N . THR A 1 82 ? 1.186 1.949 1.068 1.00 67.38 82 THR A N 1
ATOM 665 C CA . THR A 1 82 ? 2.200 0.902 1.008 1.00 67.38 82 THR A CA 1
ATOM 666 C C . THR A 1 82 ? 3.525 1.581 0.725 1.00 67.38 82 THR A C 1
ATOM 668 O O . THR A 1 82 ? 3.703 2.117 -0.373 1.00 67.38 82 THR A O 1
ATOM 671 N N . SER A 1 83 ? 4.453 1.577 1.682 1.00 63.03 83 SER A N 1
ATOM 672 C CA . SER A 1 83 ? 5.802 2.057 1.382 1.00 63.03 83 SER A CA 1
ATOM 673 C C . SER A 1 83 ? 6.427 1.129 0.343 1.00 63.03 83 SER A C 1
ATOM 675 O O . SER A 1 83 ? 6.677 -0.048 0.603 1.00 63.03 83 SER A O 1
ATOM 677 N N . GLN A 1 84 ? 6.666 1.650 -0.861 1.00 64.31 84 GLN A N 1
ATOM 678 C CA . GLN A 1 84 ? 7.611 1.002 -1.754 1.00 64.31 84 GLN A CA 1
ATOM 679 C C . GLN A 1 84 ? 8.981 1.167 -1.110 1.00 64.31 84 GLN A C 1
ATOM 681 O O . GLN A 1 84 ? 9.483 2.281 -0.970 1.00 64.31 84 GLN A O 1
ATOM 686 N N . GLN A 1 85 ? 9.566 0.051 -0.680 1.00 68.94 85 GLN A N 1
ATOM 687 C CA . GLN A 1 85 ? 10.984 0.030 -0.351 1.00 68.94 85 GLN A CA 1
ATOM 688 C C . GLN A 1 85 ? 11.774 0.579 -1.547 1.00 68.94 85 GLN A C 1
ATOM 690 O O . GLN A 1 85 ? 11.350 0.365 -2.691 1.00 68.94 85 GLN A O 1
ATOM 695 N N . PRO A 1 86 ? 12.897 1.281 -1.323 1.00 76.19 86 PRO A N 1
ATOM 696 C CA . PRO A 1 86 ? 13.748 1.698 -2.427 1.00 76.19 86 PRO A CA 1
ATOM 697 C C . PRO A 1 86 ? 14.136 0.468 -3.250 1.00 76.19 86 PRO A C 1
ATOM 699 O O . PRO A 1 86 ? 14.306 -0.622 -2.703 1.00 76.19 86 PRO A O 1
ATOM 702 N N . PHE A 1 87 ? 14.272 0.638 -4.567 1.00 73.25 87 PHE A N 1
ATOM 703 C CA . PHE A 1 87 ? 14.579 -0.464 -5.487 1.00 73.25 87 PHE A CA 1
ATOM 704 C C . PHE A 1 87 ? 15.832 -1.255 -5.066 1.00 73.25 87 PHE A C 1
ATOM 706 O O . PHE A 1 87 ? 15.911 -2.458 -5.279 1.00 73.25 87 PHE A O 1
ATOM 713 N N . SER A 1 88 ? 16.777 -0.600 -4.384 1.00 78.75 88 SER A N 1
ATOM 714 C CA . SER A 1 88 ? 17.980 -1.217 -3.813 1.00 78.75 88 SER A CA 1
ATOM 715 C C . SER A 1 88 ? 17.717 -2.272 -2.730 1.00 78.75 88 SER A C 1
ATOM 717 O O . SER A 1 88 ? 18.590 -3.093 -2.470 1.00 78.75 88 SER A O 1
ATOM 719 N N . SER A 1 89 ? 16.549 -2.261 -2.088 1.00 79.75 89 SER A N 1
ATOM 720 C CA . SER A 1 89 ? 16.163 -3.222 -1.045 1.00 79.75 89 SER A CA 1
ATOM 721 C C . SER A 1 89 ? 15.317 -4.379 -1.578 1.00 79.75 89 SER A C 1
ATOM 723 O O . SER A 1 89 ? 14.850 -5.204 -0.794 1.00 79.75 89 SER A O 1
ATOM 725 N N . TRP A 1 90 ? 15.071 -4.434 -2.889 1.00 81.25 90 TRP A N 1
ATOM 726 C CA . TRP A 1 90 ? 14.229 -5.463 -3.485 1.00 81.25 90 TRP A CA 1
ATOM 727 C C . TRP A 1 90 ? 15.025 -6.742 -3.737 1.00 81.25 90 TRP A C 1
ATOM 729 O O . TRP A 1 90 ? 16.167 -6.729 -4.194 1.00 81.25 90 TRP A O 1
ATOM 739 N N . THR A 1 91 ? 14.387 -7.874 -3.467 1.00 85.25 91 THR A N 1
ATOM 740 C CA . THR A 1 91 ? 14.890 -9.193 -3.846 1.00 85.25 91 THR A CA 1
ATOM 741 C C . THR A 1 91 ? 14.690 -9.433 -5.339 1.00 85.25 91 THR A C 1
ATOM 743 O O . THR A 1 91 ? 13.788 -8.876 -5.970 1.00 85.25 91 THR A O 1
ATOM 746 N N . PHE A 1 92 ? 15.489 -10.336 -5.904 1.00 85.44 92 PHE A N 1
ATOM 747 C CA . PHE A 1 92 ? 15.358 -10.731 -7.305 1.00 85.44 92 PHE A CA 1
ATOM 748 C C . PHE A 1 92 ? 13.945 -11.237 -7.650 1.00 85.44 92 PHE A C 1
ATOM 750 O O . PHE A 1 92 ? 13.381 -10.855 -8.670 1.00 85.44 92 PHE A O 1
ATOM 757 N N . SER A 1 93 ? 13.315 -11.997 -6.747 1.00 82.31 93 SER A N 1
ATOM 758 C CA . SER A 1 93 ? 11.937 -12.481 -6.917 1.00 82.31 93 SER A CA 1
ATOM 759 C C . SER A 1 93 ? 10.919 -11.342 -7.069 1.00 82.31 93 SER A C 1
ATOM 761 O O . SER A 1 93 ? 9.985 -11.440 -7.870 1.00 82.31 93 SER A O 1
ATOM 763 N N . GLN A 1 94 ? 11.091 -10.247 -6.319 1.00 80.50 94 GLN A N 1
ATOM 764 C CA . GLN A 1 94 ? 10.227 -9.065 -6.425 1.00 80.50 94 GLN A CA 1
ATOM 765 C C . GLN A 1 94 ? 10.414 -8.360 -7.774 1.00 80.50 94 GLN A C 1
ATOM 767 O O . GLN A 1 94 ? 9.432 -7.950 -8.393 1.00 80.50 94 GLN A O 1
ATOM 772 N N . ILE A 1 95 ? 11.657 -8.269 -8.258 1.00 83.00 95 ILE A N 1
ATOM 773 C CA . ILE A 1 95 ? 11.986 -7.697 -9.571 1.00 83.00 95 ILE A CA 1
ATOM 774 C C . ILE A 1 95 ? 11.385 -8.557 -10.690 1.00 83.00 95 ILE A C 1
ATOM 776 O O . ILE A 1 95 ? 10.678 -8.025 -11.546 1.00 83.00 95 ILE A O 1
ATOM 780 N N . ASN A 1 96 ? 11.572 -9.879 -10.646 1.00 84.12 96 ASN A N 1
ATOM 781 C CA . ASN A 1 96 ? 10.989 -10.805 -11.617 1.00 84.12 96 ASN A CA 1
ATOM 782 C C . ASN A 1 96 ? 9.478 -10.653 -11.729 1.00 84.12 96 ASN A C 1
ATOM 784 O O . ASN A 1 96 ? 8.943 -10.515 -12.826 1.00 84.12 96 ASN A O 1
ATOM 788 N N . THR A 1 97 ? 8.798 -10.630 -10.583 1.00 80.56 97 THR A N 1
ATOM 789 C CA . THR A 1 97 ? 7.340 -10.496 -10.531 1.00 80.56 97 THR A CA 1
ATOM 790 C C . THR A 1 97 ? 6.884 -9.160 -11.114 1.00 80.56 97 THR A C 1
ATOM 792 O O . THR A 1 97 ? 5.903 -9.114 -11.854 1.00 80.56 97 THR A O 1
ATOM 795 N N . LEU A 1 98 ? 7.590 -8.066 -10.806 1.00 80.75 98 LEU A N 1
ATOM 796 C CA . LEU A 1 98 ? 7.223 -6.734 -11.281 1.00 80.75 98 LEU A CA 1
ATOM 797 C C . LEU A 1 98 ? 7.370 -6.595 -12.802 1.00 80.75 98 LEU A C 1
ATOM 799 O O . LEU A 1 98 ? 6.488 -6.029 -13.447 1.00 80.75 98 LEU A O 1
ATOM 803 N N . PHE A 1 99 ? 8.484 -7.076 -13.353 1.00 81.81 99 PHE A N 1
ATOM 804 C CA . PHE A 1 99 ? 8.822 -6.918 -14.770 1.00 81.81 99 PHE A CA 1
ATOM 805 C C . PHE A 1 99 ? 8.384 -8.107 -15.639 1.00 81.81 99 PHE A C 1
ATOM 807 O O . PHE A 1 99 ? 8.588 -8.076 -16.849 1.00 81.81 99 PHE A O 1
ATOM 814 N N . GLY A 1 100 ? 7.763 -9.133 -15.047 1.00 83.00 100 GLY A N 1
ATOM 815 C CA . GLY A 1 100 ? 7.320 -10.333 -15.761 1.00 83.00 100 GLY A CA 1
ATOM 816 C C . GLY A 1 100 ? 8.480 -11.164 -16.312 1.00 83.00 100 GLY A C 1
ATOM 817 O O . GLY A 1 100 ? 8.362 -11.739 -17.391 1.00 83.00 100 GLY A O 1
ATOM 818 N N . LEU A 1 101 ? 9.611 -11.185 -15.605 1.00 87.00 101 LEU A N 1
ATOM 819 C CA . LEU A 1 101 ? 10.804 -11.921 -16.020 1.00 87.00 101 LEU A CA 1
ATOM 820 C C . LEU A 1 101 ? 10.670 -13.397 -15.631 1.00 87.00 101 LEU A C 1
ATOM 822 O O . LEU A 1 101 ? 10.142 -13.731 -14.571 1.00 87.00 101 LEU A O 1
A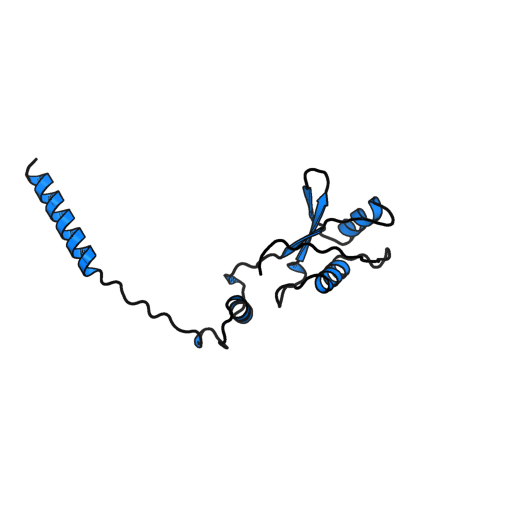TOM 826 N N . THR A 1 102 ? 11.201 -14.274 -16.476 1.00 84.12 102 THR A N 1
ATOM 827 C CA . THR A 1 102 ? 11.204 -15.734 -16.294 1.00 84.12 102 THR A CA 1
ATOM 828 C C . THR A 1 102 ? 12.625 -16.263 -16.090 1.00 84.12 102 THR A C 1
ATOM 830 O O . THR A 1 102 ? 13.028 -17.223 -16.741 1.00 84.12 102 THR A O 1
ATOM 833 N N . ALA A 1 103 ? 13.417 -15.582 -15.264 1.00 85.94 103 ALA A N 1
ATOM 834 C CA . ALA A 1 103 ? 14.794 -15.960 -14.947 1.00 85.94 103 ALA A CA 1
ATOM 835 C C . ALA A 1 103 ? 14.877 -16.427 -13.491 1.00 85.94 103 ALA A C 1
ATOM 837 O O . ALA A 1 103 ? 14.189 -15.864 -12.648 1.00 85.94 103 ALA A O 1
ATOM 838 N N . ASP A 1 104 ? 15.717 -17.407 -13.167 1.00 85.62 104 ASP A N 1
ATOM 839 C CA . ASP A 1 104 ? 15.862 -17.893 -11.784 1.00 85.62 104 ASP A CA 1
ATOM 840 C C . ASP A 1 104 ? 16.897 -17.082 -10.987 1.00 85.62 104 ASP A C 1
ATOM 842 O O . ASP A 1 104 ? 16.828 -16.998 -9.757 1.00 85.62 104 ASP A O 1
ATOM 846 N N . SER A 1 105 ? 17.819 -16.406 -11.680 1.00 86.94 105 SER A N 1
ATOM 847 C CA . SER A 1 105 ? 18.820 -15.524 -11.081 1.00 86.94 105 SER A CA 1
ATOM 848 C C . SER A 1 105 ? 19.198 -14.336 -11.976 1.00 86.94 105 SER A C 1
ATOM 850 O O . SER A 1 105 ? 18.885 -14.296 -13.165 1.00 86.94 105 SER A O 1
ATOM 852 N N . TYR A 1 106 ? 19.942 -13.372 -11.415 1.00 83.00 106 TYR A N 1
ATOM 853 C CA . TYR A 1 106 ? 20.496 -12.242 -12.176 1.00 83.00 106 TYR A CA 1
ATOM 854 C C . TYR A 1 106 ? 21.426 -12.674 -13.317 1.00 83.00 106 TYR A C 1
ATOM 856 O O . TYR A 1 106 ? 21.573 -11.933 -14.285 1.00 83.00 106 TYR A O 1
ATOM 864 N N . ILE A 1 107 ? 22.072 -13.838 -13.196 1.00 86.25 107 ILE A N 1
ATOM 865 C CA . ILE A 1 107 ? 23.014 -14.354 -14.198 1.00 86.25 107 ILE A CA 1
ATOM 866 C C . ILE A 1 107 ? 22.259 -14.850 -15.437 1.00 86.25 107 ILE A C 1
ATOM 868 O O . ILE A 1 107 ? 22.782 -14.764 -16.545 1.00 86.25 107 ILE A O 1
ATOM 872 N N . ASP A 1 108 ? 21.018 -15.303 -15.256 1.00 86.94 108 ASP A N 1
ATOM 873 C CA . ASP A 1 108 ? 20.175 -15.837 -16.330 1.00 86.94 108 ASP A CA 1
ATOM 874 C C . ASP A 1 108 ? 19.444 -14.732 -17.107 1.00 86.94 108 ASP A C 1
ATOM 876 O O . ASP A 1 108 ? 18.749 -15.005 -18.089 1.00 86.94 108 ASP A O 1
ATOM 880 N N . LEU A 1 109 ? 19.575 -13.471 -16.677 1.00 86.06 109 LEU A N 1
ATOM 881 C CA . LEU A 1 109 ? 18.982 -12.347 -17.386 1.00 86.06 109 LEU A CA 1
ATOM 882 C C . LEU A 1 109 ? 19.717 -12.074 -18.707 1.00 86.06 109 LEU A C 1
ATOM 884 O O . LEU A 1 109 ? 20.949 -12.139 -18.757 1.00 86.06 109 LEU A O 1
ATOM 888 N N . PRO A 1 110 ? 18.990 -11.680 -19.771 1.00 82.31 110 PRO A N 1
ATOM 889 C CA . PRO A 1 110 ? 19.609 -11.240 -21.012 1.00 82.31 110 PRO A CA 1
ATOM 890 C C . PRO A 1 110 ? 20.584 -10.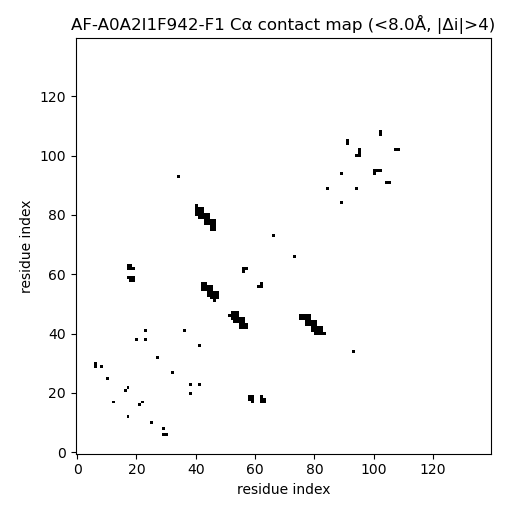096 -20.743 1.00 82.31 110 PRO A C 1
ATOM 892 O O . PRO A 1 110 ? 20.212 -9.047 -20.210 1.00 82.31 110 PRO A O 1
ATOM 895 N N . ARG A 1 111 ? 21.844 -10.288 -21.127 1.00 82.31 111 ARG A N 1
ATOM 896 C CA . ARG A 1 111 ? 22.848 -9.236 -21.036 1.00 82.31 111 ARG A CA 1
ATOM 897 C C . ARG A 1 111 ? 22.671 -8.290 -22.214 1.00 82.31 111 ARG A C 1
ATOM 899 O O . ARG A 1 111 ? 22.730 -8.705 -23.366 1.00 82.31 111 ARG A O 1
ATOM 906 N N . PHE A 1 112 ? 22.475 -7.011 -21.922 1.00 83.06 112 PHE A N 1
ATOM 907 C CA . PHE A 1 112 ? 22.591 -5.982 -22.943 1.00 83.06 112 PHE A CA 1
ATOM 908 C C . PHE A 1 112 ? 24.076 -5.737 -23.221 1.00 83.06 112 PHE A C 1
ATOM 910 O O . PHE A 1 112 ? 24.792 -5.205 -22.370 1.00 83.06 112 PHE A O 1
ATOM 917 N N . GLU A 1 113 ? 24.545 -6.136 -24.400 1.00 82.62 113 GLU A N 1
ATOM 918 C CA . GLU A 1 113 ? 25.846 -5.711 -24.908 1.00 82.62 113 GLU A CA 1
ATOM 919 C C . GLU A 1 113 ? 25.668 -4.379 -25.629 1.00 82.6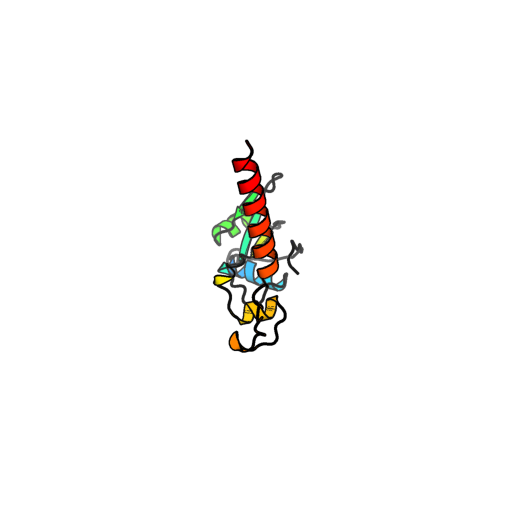2 113 GLU A C 1
ATOM 921 O O . GLU A 1 113 ? 25.293 -4.315 -26.797 1.00 82.62 113 GLU A O 1
ATOM 926 N N . GLY A 1 114 ? 25.877 -3.292 -24.888 1.00 76.25 114 GLY A N 1
ATOM 927 C CA . GLY A 1 114 ? 25.944 -1.969 -25.485 1.00 76.25 114 GLY A CA 1
ATOM 928 C C . GLY A 1 114 ? 27.187 -1.876 -26.358 1.00 76.25 114 GLY A C 1
ATOM 929 O O . GLY A 1 114 ? 28.306 -1.955 -25.852 1.00 76.25 114 GLY A O 1
ATOM 930 N N . GLU A 1 115 ? 27.001 -1.699 -27.661 1.00 81.38 115 GLU A N 1
ATOM 931 C CA . GLU A 1 115 ? 28.107 -1.344 -28.541 1.00 81.38 115 GLU A CA 1
ATOM 932 C C . GLU A 1 115 ? 28.627 0.054 -28.179 1.00 81.38 115 GLU A C 1
ATOM 934 O O . GLU A 1 115 ? 27.865 0.961 -27.827 1.00 81.38 115 GLU A O 1
ATOM 939 N N . LEU A 1 116 ? 29.944 0.245 -28.283 1.00 75.50 116 LEU A N 1
ATOM 940 C CA . LEU A 1 116 ? 30.534 1.578 -28.236 1.00 75.50 116 LEU A CA 1
ATOM 941 C C . LEU A 1 116 ? 29.950 2.400 -29.384 1.00 75.50 116 LEU A C 1
ATOM 943 O O . LEU A 1 116 ? 30.111 2.053 -30.556 1.00 75.50 116 LEU A O 1
ATOM 947 N N . ALA A 1 117 ? 29.288 3.508 -29.047 1.00 75.56 117 ALA A N 1
ATOM 948 C CA . ALA A 1 117 ? 28.841 4.456 -30.051 1.00 75.56 117 ALA A CA 1
ATOM 949 C C . ALA A 1 117 ? 30.056 4.892 -30.877 1.00 75.56 117 ALA A C 1
ATOM 951 O O . ALA A 1 117 ? 31.070 5.324 -30.331 1.00 75.56 117 ALA A O 1
ATOM 952 N N . LYS A 1 118 ? 29.972 4.753 -32.202 1.00 76.56 118 LYS A N 1
ATOM 953 C CA . LYS A 1 118 ? 31.074 5.089 -33.102 1.00 76.56 118 LYS A CA 1
ATOM 954 C C . LYS A 1 118 ? 31.297 6.606 -33.091 1.00 76.56 118 LYS A C 1
ATOM 956 O O . LYS A 1 118 ? 30.632 7.340 -33.821 1.00 76.56 118 LYS A O 1
ATOM 961 N N . THR A 1 119 ? 32.234 7.081 -32.269 1.00 80.75 119 THR A N 1
ATOM 962 C CA . THR A 1 119 ? 32.447 8.518 -32.021 1.00 80.75 119 THR A CA 1
ATOM 963 C C . THR A 1 119 ? 33.142 9.263 -33.152 1.00 80.75 119 THR A C 1
ATOM 965 O O . THR A 1 119 ? 33.104 10.487 -33.177 1.00 80.75 119 THR A O 1
ATOM 968 N N . THR A 1 120 ? 33.688 8.546 -34.138 1.00 81.94 120 THR A N 1
ATOM 969 C CA . THR A 1 120 ? 34.445 9.119 -35.269 1.00 81.94 120 THR A CA 1
ATOM 970 C C . THR A 1 120 ? 33.735 10.251 -36.020 1.00 81.94 120 THR A C 1
ATOM 972 O O . THR A 1 120 ? 34.392 11.151 -36.535 1.00 81.94 120 THR A O 1
ATOM 975 N N . ASN A 1 121 ? 32.399 10.241 -36.091 1.00 76.81 121 ASN A N 1
ATOM 976 C CA . ASN A 1 121 ? 31.656 11.346 -36.702 1.00 76.81 121 ASN A CA 1
ATOM 977 C C . ASN A 1 121 ? 31.642 12.588 -35.799 1.00 76.81 121 ASN A C 1
ATOM 979 O O . ASN A 1 121 ? 31.781 13.696 -36.305 1.00 76.81 121 ASN A O 1
ATOM 983 N N . TYR A 1 122 ? 31.518 12.415 -34.481 1.00 80.00 122 TYR A N 1
ATOM 984 C CA . TYR A 1 122 ? 31.578 13.519 -33.520 1.00 80.00 122 TYR A CA 1
ATOM 985 C C . TYR A 1 122 ? 32.987 14.110 -33.431 1.00 80.00 122 TYR A C 1
ATOM 987 O O . TYR A 1 122 ? 33.120 15.326 -33.405 1.00 80.00 122 TYR A O 1
ATOM 995 N N . GLU A 1 123 ? 34.026 13.273 -33.460 1.00 84.69 123 GLU A N 1
ATOM 996 C CA . GLU A 1 123 ? 35.431 13.708 -33.471 1.00 84.69 123 GLU A CA 1
ATOM 997 C C . GLU A 1 123 ? 35.731 14.603 -34.678 1.00 84.69 123 GLU A C 1
ATOM 999 O O . GLU A 1 123 ? 36.189 15.727 -34.503 1.00 84.69 123 GLU A O 1
ATOM 1004 N N . LYS A 1 124 ? 35.351 14.174 -35.890 1.00 85.69 124 LYS A N 1
ATOM 1005 C CA . LYS A 1 124 ? 35.528 14.980 -37.113 1.00 85.69 124 LYS A CA 1
ATOM 1006 C C . LYS A 1 124 ? 34.766 16.302 -37.080 1.00 85.69 124 LYS A C 1
ATOM 1008 O O . LYS A 1 124 ? 35.253 17.310 -37.582 1.00 85.69 124 LYS A O 1
ATOM 1013 N N . ILE A 1 125 ? 33.555 16.297 -36.522 1.00 85.75 125 ILE A N 1
ATOM 1014 C CA . ILE A 1 125 ? 32.752 17.516 -36.375 1.00 85.75 125 ILE A CA 1
ATOM 1015 C C . ILE A 1 125 ? 33.424 18.472 -35.381 1.00 85.75 125 ILE A C 1
ATOM 1017 O O . ILE A 1 125 ? 33.505 19.666 -35.655 1.00 85.75 125 ILE A O 1
ATOM 1021 N N . LEU A 1 126 ? 33.933 17.962 -34.257 1.00 86.75 126 LEU A N 1
ATOM 1022 C CA . LEU A 1 126 ? 34.634 18.765 -33.255 1.00 86.75 126 LEU A CA 1
ATOM 1023 C C . LEU A 1 126 ? 35.938 19.352 -33.805 1.00 86.75 126 LEU A C 1
ATOM 1025 O O . LEU A 1 126 ? 36.169 20.544 -33.628 1.00 86.75 126 LEU A O 1
ATOM 1029 N N . GLU A 1 127 ? 36.743 18.559 -34.516 1.00 88.38 127 GLU A N 1
ATOM 1030 C CA . GLU A 1 127 ? 37.956 19.036 -35.195 1.00 88.38 127 GLU A CA 1
ATOM 1031 C C . GLU A 1 127 ? 37.632 20.151 -36.193 1.00 88.38 127 GLU A C 1
ATOM 1033 O O . GLU A 1 127 ? 38.237 21.219 -36.146 1.00 88.38 127 GLU A O 1
ATOM 1038 N N . HIS A 1 128 ? 36.610 19.960 -37.033 1.00 86.38 128 HIS A N 1
ATOM 1039 C CA . HIS A 1 128 ? 36.205 20.975 -38.003 1.00 86.38 128 HIS A CA 1
ATOM 1040 C C . HIS A 1 128 ? 35.730 22.279 -37.341 1.00 86.38 128 HIS A C 1
ATOM 1042 O O . HIS A 1 128 ? 36.041 23.368 -37.827 1.00 86.38 128 HIS A O 1
ATOM 1048 N N . ILE A 1 129 ? 34.989 22.190 -36.231 1.00 86.88 129 ILE A N 1
ATOM 1049 C CA . ILE A 1 129 ? 34.541 23.366 -35.471 1.00 86.88 129 ILE A CA 1
ATOM 1050 C C . ILE A 1 129 ? 35.739 24.100 -34.859 1.00 86.88 129 ILE A C 1
ATOM 1052 O O . ILE A 1 129 ? 35.797 25.327 -34.945 1.00 86.88 129 ILE A O 1
ATOM 1056 N N . LEU A 1 130 ? 36.693 23.373 -34.271 1.00 89.19 130 LEU A N 1
ATOM 1057 C CA . LEU A 1 130 ? 37.900 23.956 -33.682 1.00 89.19 130 LEU A CA 1
ATOM 1058 C C . LEU A 1 130 ? 38.760 24.654 -34.739 1.00 89.19 130 LEU A C 1
ATOM 1060 O O . LEU A 1 130 ? 39.127 25.810 -34.537 1.00 89.19 130 LEU A O 1
ATOM 1064 N N . ASP A 1 131 ? 39.001 24.011 -35.882 1.00 87.12 131 ASP A N 1
ATOM 1065 C CA . ASP A 1 131 ? 39.732 24.612 -37.005 1.00 87.12 131 ASP A CA 1
ATOM 1066 C C . ASP A 1 131 ? 39.035 25.876 -37.508 1.00 87.12 131 ASP A C 1
ATOM 1068 O O . ASP A 1 131 ? 39.664 26.919 -37.688 1.00 87.12 131 ASP A O 1
ATOM 1072 N N . THR A 1 132 ? 37.714 25.815 -37.674 1.00 84.94 132 THR A N 1
ATOM 1073 C CA . THR A 1 132 ? 36.913 26.964 -38.104 1.00 84.94 132 THR A CA 1
ATOM 1074 C C . THR A 1 132 ? 37.041 28.125 -37.114 1.00 84.94 132 THR A C 1
ATOM 1076 O O . THR A 1 132 ? 37.279 29.259 -37.525 1.00 84.94 132 THR A O 1
ATOM 1079 N N . MET A 1 133 ? 36.946 27.861 -35.806 1.00 83.81 133 MET A N 1
ATOM 1080 C CA . MET A 1 133 ? 37.111 28.889 -34.772 1.00 83.81 133 MET A CA 1
ATOM 1081 C C . MET A 1 133 ? 38.529 29.472 -34.736 1.00 83.81 133 MET A C 1
ATOM 1083 O O . MET A 1 133 ? 38.675 30.688 -34.619 1.00 83.81 133 MET A O 1
ATOM 1087 N N . LEU A 1 134 ? 39.566 28.643 -34.884 1.00 80.94 134 LEU A N 1
ATOM 1088 C CA . LEU A 1 134 ? 40.961 29.094 -34.925 1.00 80.94 134 LEU A CA 1
ATOM 1089 C C . LEU A 1 134 ? 41.237 29.992 -36.137 1.00 80.94 134 LEU A C 1
ATOM 1091 O O . LEU A 1 134 ? 41.917 31.009 -36.001 1.00 80.94 134 LEU A O 1
ATOM 1095 N N . ILE A 1 135 ? 40.667 29.663 -37.299 1.00 79.88 135 ILE A N 1
ATOM 1096 C CA . ILE A 1 135 ? 40.756 30.488 -38.509 1.00 79.88 135 ILE A CA 1
ATOM 1097 C C . ILE A 1 135 ? 40.083 31.847 -38.280 1.00 79.88 135 ILE A C 1
ATOM 1099 O O . ILE A 1 135 ? 40.680 32.876 -38.584 1.00 79.88 135 ILE A O 1
ATOM 1103 N N . PHE A 1 136 ? 38.884 31.884 -37.689 1.00 72.00 136 PHE A N 1
ATOM 1104 C CA . PHE A 1 136 ? 38.213 33.152 -37.375 1.00 72.00 136 PHE A CA 1
ATOM 1105 C C . PHE A 1 136 ? 38.984 34.010 -36.358 1.00 72.00 136 PHE A C 1
ATOM 1107 O O . PHE A 1 136 ? 38.982 35.232 -36.484 1.00 72.00 136 PHE A O 1
ATOM 1114 N N . CYS A 1 137 ? 39.683 33.401 -35.396 1.00 65.81 137 CYS A N 1
ATOM 1115 C CA . CYS A 1 137 ? 40.545 34.117 -34.450 1.00 65.81 137 CYS A CA 1
ATOM 1116 C C . CYS A 1 137 ? 41.836 34.675 -35.071 1.00 65.81 137 CYS A C 1
ATOM 1118 O O . CYS A 1 137 ? 42.407 35.602 -34.510 1.00 65.81 137 CYS A O 1
ATOM 1120 N N . ALA A 1 138 ? 42.318 34.119 -36.186 1.00 64.06 138 ALA A N 1
ATOM 1121 C CA . ALA A 1 138 ? 43.563 34.546 -36.833 1.00 64.06 138 ALA A CA 1
ATOM 1122 C C . ALA A 1 138 ? 43.377 35.671 -37.872 1.00 64.06 138 ALA A C 1
ATOM 1124 O O . ALA A 1 138 ? 44.365 36.245 -38.328 1.00 64.06 138 ALA A O 1
ATOM 1125 N N . ILE A 1 139 ? 42.133 35.954 -38.278 1.00 66.88 139 ILE A N 1
ATOM 1126 C CA . ILE A 1 139 ? 41.794 36.945 -39.319 1.00 66.88 139 ILE A CA 1
ATOM 1127 C C . ILE A 1 139 ? 41.160 38.221 -38.712 1.00 66.88 139 ILE A C 1
ATOM 1129 O O . ILE A 1 139 ? 40.933 39.193 -39.433 1.00 66.88 139 ILE A O 1
ATOM 1133 N N . GLY A 1 140 ? 40.878 38.234 -37.403 1.00 52.28 140 GLY A N 1
ATOM 1134 C CA . GLY A 1 140 ? 40.471 39.425 -36.640 1.00 52.28 140 GLY A CA 1
ATOM 1135 C C . GLY A 1 140 ? 41.652 40.085 -35.944 1.00 52.28 140 GLY A C 1
ATOM 1136 O O . GLY A 1 140 ? 41.662 41.334 -35.893 1.00 52.28 140 GLY A O 1
#

Nearest PDB structures (foldseek):
  6tgs-assembly1_A  TM=6.873E-01  e=2.244E-02  Arabidopsis thaliana
  3ixs-assembly6_K  TM=5.373E-01  e=1.385E+00  Homo sapiens
  3h8h-assembly1_A  TM=4.732E-01  e=2.782E+00  Homo sapiens
  6tda-assembly1_P  TM=1.819E-01  e=4.620E+00  Saccharomyces cerevisiae S288C

Solvent-accessible surface area (backbone atoms only — not comparable to full-atom values): 9250 Å² total; per-residue (Å²): 137,90,74,95,80,88,81,90,84,87,83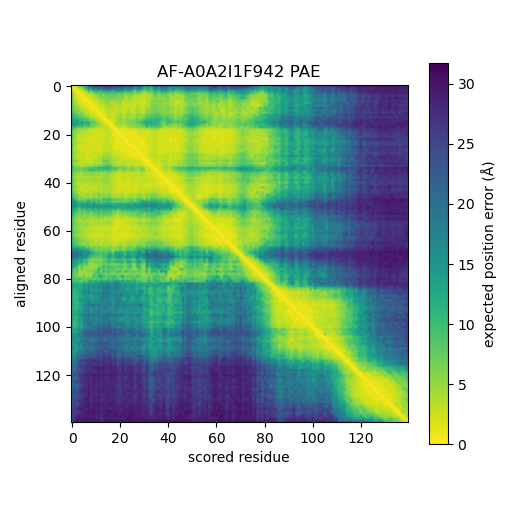,90,76,50,93,92,61,63,38,59,68,55,50,52,55,52,47,57,76,76,43,91,71,68,88,86,69,53,73,90,35,56,44,50,25,36,55,44,77,94,82,53,44,73,44,74,45,86,47,42,65,52,48,46,53,60,51,65,77,56,51,99,70,72,90,75,57,66,47,75,49,68,65,76,70,60,77,90,77,58,52,70,70,58,52,27,66,73,73,71,52,95,54,96,48,84,83,64,46,87,78,84,80,78,74,80,76,79,53,69,64,58,51,54,51,50,52,53,51,51,53,52,52,52,52,57,66,74,76,109

pLDDT: mean 80.02, std 8.82, range [44.72, 91.62]